Protein AF-A0A9K3J0W7-F1 (afdb_monomer)

Organism: Helianthus annuus (NCBI:txid4232)

Sequence (55 aa):
MNPDIWYVELALGASKVHAGCNGRLVWRHMPWLGAHAAEGPVRPLHRALQVRLQM

Foldseek 3Di:
DDLQWDKDWDDDPPWIKIWTGDQFKTWIAGPVPGTDIDGDHRDGCPDPDDDDDDD

pLDDT: mean 87.52, std 6.9, range [58.59, 94.12]

Structure (mmCIF, N/CA/C/O backbone):
data_AF-A0A9K3J0W7-F1
#
_entry.id   AF-A0A9K3J0W7-F1
#
loop_
_atom_site.group_PDB
_atom_site.id
_atom_site.type_symbol
_atom_site.label_atom_id
_atom_site.label_alt_id
_atom_site.label_comp_id
_atom_site.label_asym_id
_atom_site.label_entity_id
_atom_site.label_seq_id
_atom_site.pdbx_PDB_ins_code
_atom_site.Cartn_x
_atom_site.Cartn_y
_atom_site.Cartn_z
_atom_site.occupancy
_atom_site.B_iso_or_equiv
_atom_site.auth_seq_id
_atom_site.auth_comp_id
_atom_site.auth_asym_id
_atom_site.auth_atom_id
_atom_site.pdbx_PDB_model_num
ATOM 1 N N . MET A 1 1 ? -15.441 0.957 8.216 1.00 68.81 1 MET A N 1
ATOM 2 C CA . MET A 1 1 ? -14.099 0.938 7.593 1.00 68.81 1 MET A CA 1
ATOM 3 C C . MET A 1 1 ? -13.106 1.373 8.658 1.00 68.81 1 MET A C 1
ATOM 5 O O . MET A 1 1 ? -13.354 2.412 9.255 1.00 68.81 1 MET A O 1
ATOM 9 N N . ASN A 1 2 ? -12.084 0.570 8.975 1.00 81.88 2 ASN A N 1
ATOM 10 C CA . ASN A 1 2 ? -11.115 0.925 10.018 1.00 81.88 2 ASN A CA 1
ATOM 11 C C . ASN A 1 2 ? -10.021 1.817 9.404 1.00 81.88 2 ASN A C 1
ATOM 13 O O . ASN A 1 2 ? -9.325 1.333 8.513 1.00 81.88 2 ASN A O 1
ATOM 17 N N . PRO A 1 3 ? -9.862 3.086 9.820 1.00 82.19 3 PRO A N 1
ATOM 18 C CA . PRO A 1 3 ? -8.889 4.001 9.212 1.00 82.19 3 PRO A CA 1
ATOM 19 C C . PRO A 1 3 ? -7.429 3.560 9.413 1.00 82.19 3 PRO A C 1
ATOM 21 O O . PRO A 1 3 ? -6.548 3.996 8.672 1.00 82.19 3 PRO A O 1
ATOM 24 N N . ASP A 1 4 ? -7.188 2.664 10.373 1.00 89.25 4 ASP A N 1
ATOM 25 C CA . ASP A 1 4 ? -5.865 2.128 10.708 1.00 89.25 4 ASP A CA 1
ATOM 26 C C . ASP A 1 4 ? -5.435 0.947 9.826 1.00 89.25 4 ASP A C 1
ATOM 28 O O . ASP A 1 4 ? -4.300 0.479 9.918 1.00 89.25 4 ASP A O 1
ATOM 32 N N . ILE A 1 5 ? -6.332 0.438 8.977 1.00 91.44 5 ILE A N 1
ATOM 33 C CA . ILE A 1 5 ? -6.039 -0.669 8.066 1.00 91.44 5 ILE A CA 1
ATOM 34 C C . ILE A 1 5 ? -6.184 -0.167 6.636 1.00 91.44 5 ILE A C 1
ATOM 36 O O . ILE A 1 5 ? -7.273 0.208 6.204 1.00 91.44 5 ILE A O 1
ATOM 40 N N . TRP A 1 6 ? -5.084 -0.171 5.891 1.00 92.19 6 TRP A N 1
ATOM 41 C CA . TRP A 1 6 ? -5.059 0.276 4.504 1.00 92.19 6 TRP A CA 1
ATOM 42 C C . TRP A 1 6 ? -3.910 -0.378 3.735 1.00 92.19 6 TRP A C 1
ATOM 44 O O . TRP A 1 6 ? -2.901 -0.780 4.308 1.00 92.19 6 TRP A O 1
ATOM 54 N N . TYR A 1 7 ? -4.053 -0.468 2.417 1.00 93.00 7 TYR A N 1
ATOM 55 C CA . TYR A 1 7 ? -3.010 -0.936 1.509 1.00 93.00 7 TYR A CA 1
ATOM 56 C C . TYR A 1 7 ? -3.110 -0.159 0.198 1.00 93.00 7 TYR A C 1
ATOM 58 O O . TYR A 1 7 ? -4.211 0.094 -0.292 1.00 93.00 7 TYR A O 1
ATOM 66 N N . VAL A 1 8 ? -1.966 0.242 -0.347 1.00 93.50 8 VAL A N 1
ATOM 67 C CA . VAL A 1 8 ? -1.845 0.967 -1.611 1.00 93.50 8 VAL A CA 1
ATOM 68 C C . VAL A 1 8 ? -0.724 0.345 -2.429 1.00 93.50 8 VAL A C 1
ATOM 70 O O . VAL A 1 8 ? 0.393 0.159 -1.944 1.00 93.50 8 VAL A O 1
ATOM 73 N N . GLU A 1 9 ? -1.018 0.099 -3.698 1.00 94.12 9 GLU A N 1
ATOM 74 C CA . GLU A 1 9 ? -0.047 -0.275 -4.717 1.00 94.12 9 GLU A CA 1
ATOM 75 C C . GLU A 1 9 ? -0.102 0.748 -5.850 1.00 94.12 9 GLU A C 1
ATOM 77 O O . GLU A 1 9 ? -1.178 1.101 -6.335 1.00 94.12 9 GLU A O 1
ATOM 82 N N . LEU A 1 10 ? 1.064 1.243 -6.258 1.00 92.38 10 LEU A N 1
ATOM 83 C CA . LEU A 1 10 ? 1.216 2.183 -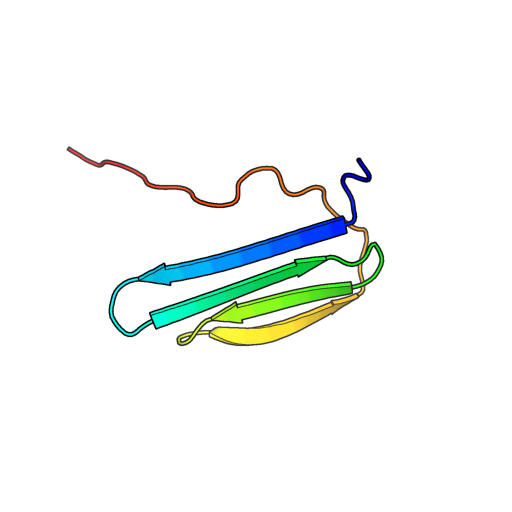7.357 1.00 92.38 10 LEU A CA 1
ATOM 84 C C . LEU A 1 10 ? 2.260 1.650 -8.335 1.00 92.38 10 LEU A C 1
ATOM 86 O O . LEU A 1 10 ? 3.435 1.523 -7.993 1.00 92.38 10 LEU A O 1
ATOM 90 N N . ALA A 1 11 ? 1.832 1.382 -9.565 1.00 91.75 11 ALA A N 1
ATOM 91 C CA . ALA A 1 11 ? 2.705 0.997 -10.666 1.00 91.75 11 ALA A CA 1
ATOM 92 C C . ALA A 1 11 ? 2.829 2.161 -11.659 1.00 91.75 11 ALA A C 1
ATOM 94 O O . ALA A 1 11 ? 1.829 2.642 -12.190 1.00 91.75 11 ALA A O 1
ATOM 95 N N . LEU A 1 12 ? 4.057 2.619 -11.900 1.00 87.62 12 LEU A N 1
ATOM 96 C CA . LEU A 1 12 ? 4.380 3.704 -12.828 1.00 87.62 12 LEU A CA 1
ATOM 97 C C . LEU A 1 12 ? 5.572 3.285 -13.693 1.00 87.62 12 LEU A C 1
ATOM 99 O O . LEU A 1 12 ? 6.697 3.156 -13.204 1.00 87.62 12 LEU A O 1
ATOM 103 N N . GLY A 1 13 ? 5.326 3.064 -14.987 1.00 88.75 13 GLY A N 1
ATOM 104 C CA . GLY A 1 13 ? 6.334 2.527 -15.903 1.00 88.75 13 GLY A CA 1
ATOM 105 C C . GLY A 1 13 ? 6.884 1.186 -15.403 1.00 88.75 13 GLY A C 1
ATOM 106 O O . GLY A 1 13 ? 6.121 0.268 -15.116 1.00 88.75 13 GLY A O 1
ATOM 107 N N . ALA A 1 14 ? 8.209 1.091 -15.261 1.00 87.50 14 ALA A N 1
ATOM 108 C CA . ALA A 1 14 ? 8.893 -0.088 -14.717 1.00 87.50 14 ALA A CA 1
ATOM 109 C C . ALA A 1 14 ? 9.010 -0.096 -13.176 1.00 87.50 14 ALA A C 1
ATOM 111 O O . ALA A 1 14 ? 9.611 -1.006 -12.610 1.00 87.50 14 ALA A O 1
ATOM 112 N N . SER A 1 15 ? 8.471 0.914 -12.485 1.00 87.12 15 SER A N 1
ATOM 113 C CA . SER A 1 15 ? 8.552 1.037 -11.026 1.00 87.12 15 SER A CA 1
ATOM 114 C C . SER A 1 15 ? 7.251 0.618 -10.348 1.00 87.12 15 SER A C 1
ATOM 116 O O . SER A 1 15 ? 6.165 0.999 -10.785 1.00 87.12 15 SER A O 1
ATOM 118 N N . LYS A 1 16 ? 7.363 -0.110 -9.232 1.00 92.19 16 LYS A N 1
ATOM 119 C CA . LYS A 1 16 ? 6.241 -0.445 -8.346 1.00 92.19 16 LYS A CA 1
ATOM 120 C C . LYS A 1 16 ? 6.520 0.022 -6.926 1.00 92.19 16 LYS A C 1
ATOM 122 O O . LYS A 1 16 ? 7.592 -0.246 -6.388 1.00 92.19 16 LYS A O 1
ATOM 127 N N . VAL A 1 17 ? 5.549 0.697 -6.326 1.00 92.25 17 VAL A N 1
ATOM 128 C CA . VAL A 1 17 ? 5.567 1.129 -4.930 1.00 92.25 17 VAL A CA 1
ATOM 129 C C . VAL A 1 17 ? 4.424 0.447 -4.195 1.00 92.25 17 VAL A C 1
ATOM 131 O O .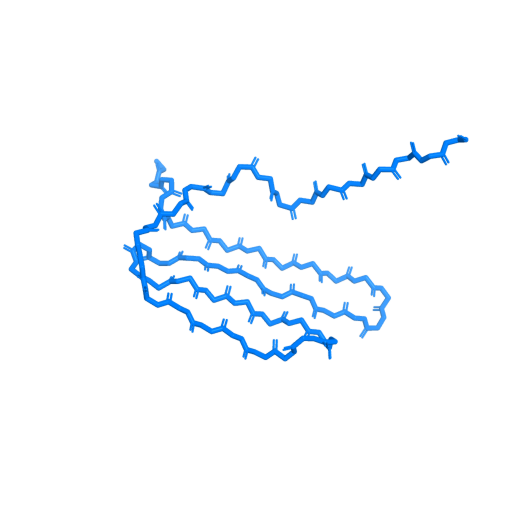 VAL A 1 17 ? 3.281 0.508 -4.640 1.00 92.25 17 VAL A O 1
ATOM 134 N N . HIS A 1 18 ? 4.730 -0.156 -3.051 1.00 93.50 18 HIS A N 1
ATOM 135 C CA . HIS A 1 18 ? 3.737 -0.741 -2.150 1.00 93.50 18 HIS A CA 1
ATOM 136 C C . HIS A 1 18 ? 3.812 -0.036 -0.802 1.00 93.50 18 HIS A C 1
ATOM 138 O O . HIS A 1 18 ? 4.907 0.235 -0.314 1.00 93.50 18 HIS A O 1
ATOM 144 N N . ALA A 1 19 ? 2.677 0.242 -0.177 1.00 93.44 19 ALA A N 1
ATOM 145 C CA . ALA A 1 19 ? 2.621 0.733 1.192 1.00 93.44 19 ALA A CA 1
ATOM 146 C C . ALA A 1 19 ? 1.359 0.223 1.885 1.00 93.44 19 ALA A C 1
ATOM 148 O O . ALA A 1 19 ? 0.336 0.009 1.239 1.00 93.44 19 ALA A O 1
ATOM 149 N N . GLY A 1 20 ? 1.414 0.033 3.197 1.00 93.94 20 GLY A N 1
ATOM 150 C CA . GLY A 1 20 ? 0.250 -0.427 3.939 1.00 93.94 20 GLY A CA 1
ATOM 151 C C . GLY A 1 20 ? 0.367 -0.278 5.444 1.00 93.94 20 GLY A C 1
ATOM 152 O O . GLY A 1 20 ? 1.440 0.004 5.983 1.00 93.94 20 GLY A O 1
ATOM 153 N N . CYS A 1 21 ? -0.769 -0.483 6.103 1.00 93.19 21 CYS A N 1
ATOM 154 C CA . CYS A 1 21 ? -0.892 -0.622 7.540 1.00 93.19 21 CYS A CA 1
ATOM 155 C C . CYS A 1 21 ? -1.925 -1.694 7.907 1.00 93.19 21 CYS A C 1
ATOM 157 O O . CYS A 1 21 ? -2.974 -1.797 7.273 1.00 93.19 21 CYS A O 1
ATOM 159 N N . ASN A 1 22 ? -1.643 -2.478 8.949 1.00 92.06 22 ASN A N 1
ATOM 160 C CA . ASN A 1 22 ? -2.535 -3.518 9.475 1.00 92.06 22 ASN A CA 1
ATOM 161 C C . ASN A 1 22 ? -3.089 -3.190 10.875 1.00 92.06 22 ASN A C 1
ATOM 163 O O . ASN A 1 22 ? -3.519 -4.095 11.585 1.00 92.06 22 ASN A O 1
ATOM 167 N N . GLY A 1 23 ? -3.040 -1.926 11.304 1.00 89.94 23 GLY A N 1
ATOM 168 C CA . GLY A 1 23 ? -3.435 -1.526 12.658 1.00 89.94 23 GLY A CA 1
ATOM 169 C C . GLY A 1 23 ? -2.325 -1.620 13.715 1.00 89.94 23 GLY A C 1
ATOM 170 O O . GLY A 1 23 ? -2.541 -1.212 14.852 1.00 89.94 23 GLY A O 1
ATOM 171 N N . ARG A 1 24 ? -1.130 -2.109 13.361 1.00 90.25 24 ARG A N 1
ATOM 172 C CA . ARG 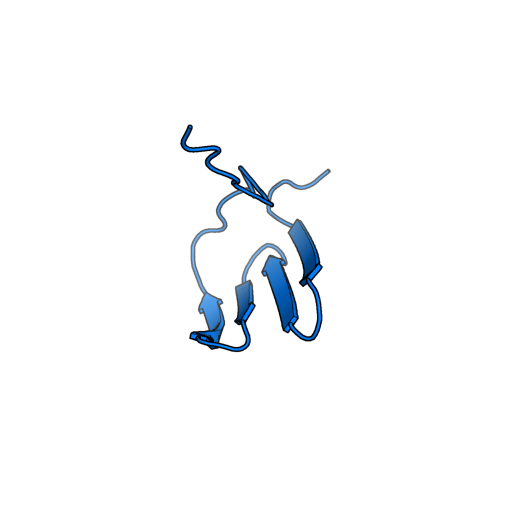A 1 24 ? 0.028 -2.178 14.276 1.00 90.25 24 ARG A CA 1
ATOM 173 C C . ARG A 1 24 ? 1.358 -1.852 13.600 1.00 90.25 24 ARG A C 1
ATOM 175 O O . ARG A 1 24 ? 2.223 -1.214 14.192 1.00 90.25 24 ARG A O 1
ATOM 182 N N . LEU A 1 25 ? 1.518 -2.315 12.368 1.00 91.56 25 LE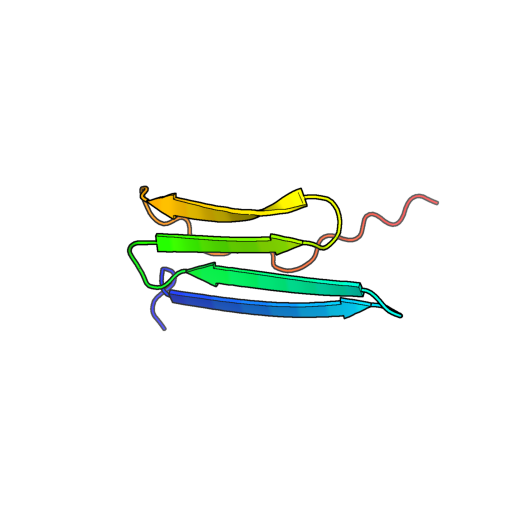U A N 1
ATOM 183 C CA . LEU A 1 25 ? 2.715 -2.160 11.560 1.00 91.56 25 LEU A CA 1
ATOM 184 C C . LEU A 1 25 ? 2.385 -1.287 10.356 1.00 91.56 25 LEU A C 1
ATOM 186 O O . LEU A 1 25 ? 1.384 -1.530 9.683 1.00 91.56 25 LEU A O 1
ATOM 190 N N . VAL A 1 26 ? 3.239 -0.311 10.063 1.00 92.62 26 VAL A N 1
ATOM 191 C CA . VAL A 1 26 ? 3.268 0.378 8.769 1.00 92.62 26 VAL A CA 1
ATOM 192 C C . VAL A 1 26 ? 4.447 -0.157 7.974 1.00 92.62 26 VAL A C 1
ATOM 194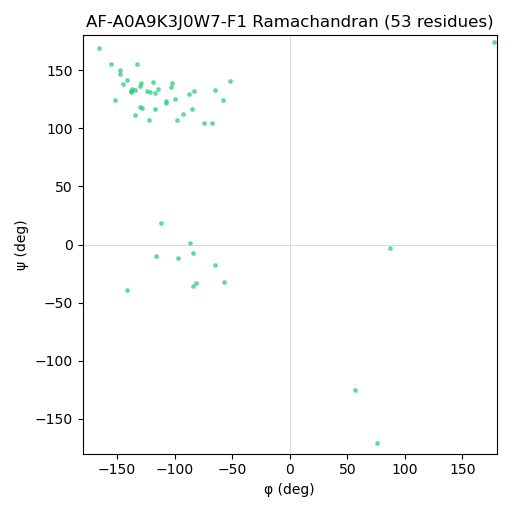 O O . VAL A 1 26 ? 5.553 -0.271 8.499 1.00 92.62 26 VAL A O 1
ATOM 197 N N . TRP A 1 27 ? 4.234 -0.448 6.697 1.00 93.00 27 TRP A N 1
ATOM 198 C CA . TRP A 1 27 ? 5.297 -0.860 5.789 1.00 93.00 27 TRP A CA 1
ATOM 199 C C . TRP A 1 27 ? 5.227 -0.102 4.471 1.00 93.00 27 TRP A C 1
ATOM 201 O O . TRP A 1 27 ? 4.174 0.374 4.044 1.00 93.00 27 TRP A O 1
ATOM 211 N N . ARG A 1 28 ? 6.378 -0.003 3.812 1.00 93.19 28 ARG A N 1
ATOM 212 C CA . ARG A 1 28 ? 6.518 0.511 2.454 1.00 93.19 28 ARG A CA 1
ATOM 213 C C . ARG A 1 28 ? 7.648 -0.195 1.725 1.00 93.19 28 ARG A C 1
ATOM 215 O O . ARG A 1 28 ? 8.664 -0.543 2.319 1.00 93.19 28 ARG A O 1
ATOM 222 N N . HIS A 1 29 ? 7.483 -0.357 0.427 1.00 92.31 29 HIS A N 1
ATOM 223 C CA . HIS A 1 29 ? 8.501 -0.826 -0.488 1.00 92.31 29 HIS A CA 1
ATOM 224 C C . HIS A 1 29 ? 8.563 0.136 -1.666 1.00 92.31 29 HIS A C 1
ATOM 226 O O . HIS A 1 29 ? 7.575 0.310 -2.378 1.00 92.31 29 HIS A O 1
ATOM 232 N N . MET A 1 30 ? 9.715 0.776 -1.847 1.00 88.62 30 MET A N 1
ATOM 233 C CA . MET A 1 30 ? 9.959 1.722 -2.934 1.00 88.62 30 MET A CA 1
ATOM 234 C C . MET A 1 30 ? 11.279 1.340 -3.615 1.00 88.62 30 MET A C 1
ATOM 236 O O . MET A 1 30 ? 12.253 1.098 -2.900 1.00 88.62 30 MET A O 1
ATOM 240 N N . PRO A 1 31 ? 11.369 1.343 -4.956 1.00 86.81 31 PRO A N 1
ATOM 241 C CA . PRO A 1 31 ? 12.568 0.888 -5.666 1.00 86.81 31 PRO A CA 1
ATOM 242 C C . PRO A 1 31 ? 13.843 1.646 -5.271 1.00 86.81 31 PRO A C 1
ATOM 244 O O . PRO A 1 31 ? 14.925 1.074 -5.252 1.00 86.81 31 PRO A O 1
ATOM 247 N N . TRP A 1 32 ? 13.712 2.927 -4.919 1.00 86.31 32 TRP A N 1
ATOM 248 C CA . TRP A 1 32 ? 14.832 3.808 -4.572 1.00 86.31 32 TRP A CA 1
ATOM 249 C C . TRP A 1 32 ? 15.104 3.941 -3.065 1.00 86.31 32 TRP A C 1
ATOM 251 O O . TRP A 1 32 ? 16.129 4.500 -2.690 1.00 86.31 32 TRP A O 1
ATOM 261 N N . LEU A 1 33 ? 14.202 3.468 -2.196 1.00 85.06 33 LEU A N 1
ATOM 262 C CA . LEU A 1 33 ? 14.343 3.563 -0.730 1.00 85.06 33 LEU A CA 1
ATOM 263 C C . LEU A 1 33 ? 14.447 2.185 -0.054 1.00 85.06 33 LEU A C 1
ATOM 265 O O . LEU A 1 33 ? 14.744 2.102 1.135 1.00 85.06 33 LEU A O 1
ATOM 269 N N . GLY A 1 34 ? 14.204 1.107 -0.803 1.00 87.56 34 GLY A N 1
ATOM 270 C CA . GLY A 1 34 ? 14.140 -0.254 -0.287 1.00 87.56 34 GLY A CA 1
ATOM 271 C C . GLY A 1 34 ? 12.838 -0.555 0.460 1.00 87.56 34 GLY A C 1
ATOM 272 O O . GLY A 1 34 ? 11.866 0.208 0.429 1.00 87.56 34 GLY A O 1
ATOM 273 N N . ALA A 1 35 ? 12.813 -1.717 1.115 1.00 91.44 35 ALA A N 1
ATOM 274 C CA . ALA A 1 35 ? 11.735 -2.105 2.016 1.00 91.44 35 ALA A CA 1
ATOM 275 C C . ALA A 1 35 ? 11.970 -1.496 3.404 1.00 91.44 35 ALA A C 1
ATOM 277 O O . ALA A 1 35 ? 13.061 -1.600 3.960 1.00 91.44 35 ALA A O 1
ATOM 278 N N . HIS A 1 36 ? 10.936 -0.888 3.977 1.00 91.88 36 HIS A N 1
ATOM 279 C CA . HIS A 1 36 ? 10.966 -0.356 5.330 1.00 91.88 36 HIS A CA 1
ATOM 280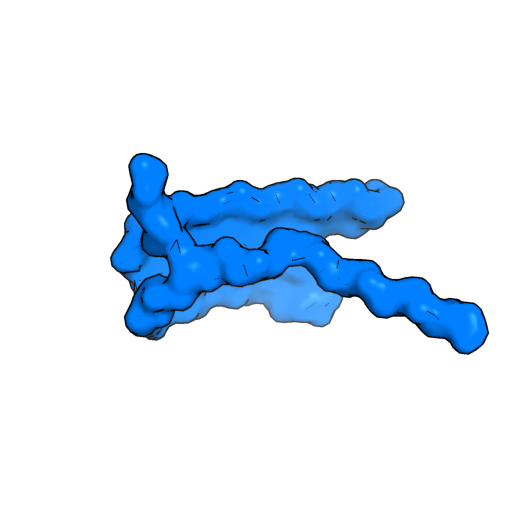 C C . HIS A 1 36 ? 9.663 -0.688 6.050 1.00 91.88 36 HIS A C 1
ATOM 282 O O . HIS A 1 36 ? 8.581 -0.451 5.513 1.00 91.88 36 HIS A O 1
ATOM 288 N N . ALA A 1 37 ? 9.772 -1.203 7.270 1.00 92.12 37 ALA A N 1
ATOM 289 C CA . ALA A 1 37 ? 8.651 -1.477 8.153 1.00 92.12 37 ALA A CA 1
ATOM 290 C C . ALA A 1 37 ? 8.935 -0.857 9.523 1.00 92.12 37 ALA A C 1
ATOM 292 O O . ALA A 1 37 ? 10.070 -0.906 9.998 1.00 92.12 37 ALA A O 1
ATOM 293 N N . ALA A 1 38 ? 7.918 -0.254 10.129 1.00 89.81 38 ALA A N 1
ATOM 294 C CA . ALA A 1 38 ? 8.022 0.410 11.419 1.00 89.81 38 ALA A CA 1
ATOM 295 C C . ALA A 1 38 ? 6.810 0.073 12.291 1.00 89.81 38 ALA A C 1
ATOM 297 O O . ALA A 1 38 ? 5.661 0.148 11.842 1.00 89.81 38 ALA A O 1
ATOM 298 N N . GLU A 1 39 ? 7.082 -0.276 13.546 1.00 88.12 39 GLU A N 1
ATOM 299 C CA . GLU A 1 39 ? 6.077 -0.378 14.601 1.00 88.12 39 GLU A CA 1
ATOM 300 C C . GLU A 1 39 ? 5.907 0.998 15.251 1.00 88.12 39 GLU A C 1
ATOM 302 O O . GLU A 1 39 ? 6.884 1.661 15.603 1.00 88.12 39 GLU A O 1
ATOM 307 N N . GLY A 1 40 ? 4.669 1.463 15.380 1.00 77.88 40 GLY A N 1
ATOM 308 C CA . GLY A 1 40 ? 4.385 2.783 15.928 1.00 77.88 40 GLY A CA 1
ATOM 309 C C . GLY A 1 40 ? 2.894 3.104 15.923 1.00 77.88 40 GLY A C 1
ATOM 310 O O . GLY A 1 40 ? 2.100 2.323 15.397 1.00 77.88 40 GLY A O 1
ATOM 311 N N . PRO A 1 41 ? 2.490 4.245 16.509 1.00 76.81 41 PRO A N 1
ATOM 312 C CA . PRO A 1 41 ? 1.096 4.662 16.502 1.00 76.81 41 PRO A CA 1
ATOM 313 C C . PRO A 1 41 ? 0.612 4.785 15.060 1.00 76.81 41 PRO A C 1
ATOM 315 O O . PRO A 1 41 ? 1.208 5.506 14.251 1.00 76.81 41 PRO A O 1
ATOM 318 N N . VAL A 1 42 ? -0.463 4.067 14.744 1.00 74.12 42 VAL A N 1
ATOM 319 C CA . VAL A 1 42 ? -1.009 4.062 13.393 1.00 74.12 42 VAL A CA 1
ATOM 320 C C . VAL A 1 42 ? -1.528 5.450 13.054 1.00 74.12 42 VAL A C 1
ATOM 322 O O . VAL A 1 42 ? -2.204 6.108 13.843 1.00 74.12 42 VAL A O 1
ATOM 325 N N . ARG A 1 43 ? -1.150 5.919 11.867 1.00 79.38 43 ARG A N 1
ATOM 326 C CA . ARG A 1 43 ? -1.637 7.166 11.293 1.00 79.38 43 ARG A CA 1
ATOM 327 C C . ARG A 1 43 ? -2.583 6.786 10.156 1.00 79.38 43 ARG A C 1
ATOM 329 O O . ARG A 1 43 ? -2.141 6.076 9.245 1.00 79.38 43 ARG A O 1
ATOM 336 N N . PRO A 1 44 ? -3.841 7.247 10.181 1.00 87.25 44 PRO A N 1
ATOM 337 C CA . PRO A 1 44 ? -4.753 7.069 9.064 1.00 87.25 44 PRO A CA 1
ATOM 338 C C . PRO A 1 44 ? -4.123 7.553 7.756 1.00 87.25 44 PRO A C 1
ATOM 340 O O . PRO A 1 44 ? -3.446 8.587 7.724 1.00 87.25 44 PRO A O 1
ATOM 343 N N . LEU A 1 45 ? -4.352 6.829 6.660 1.00 89.62 45 LEU A N 1
ATOM 344 C CA . LEU A 1 45 ? -3.893 7.267 5.344 1.00 89.62 45 LEU A CA 1
ATOM 345 C C . LEU A 1 45 ? -4.664 8.525 4.916 1.00 89.62 45 LEU A C 1
ATOM 347 O O . LEU A 1 45 ? -5.816 8.444 4.505 1.00 89.62 45 LEU A O 1
ATOM 351 N N . HIS A 1 46 ? -4.022 9.694 4.983 1.00 87.56 46 HIS A N 1
ATOM 352 C CA . HIS A 1 46 ? -4.634 10.957 4.542 1.00 87.56 46 HIS A CA 1
ATOM 353 C C . HIS A 1 46 ? -4.551 11.167 3.023 1.00 87.56 46 HIS A C 1
ATOM 355 O O . HIS A 1 46 ? -5.425 11.800 2.434 1.00 87.56 46 HIS A O 1
ATOM 361 N N . ARG A 1 47 ? -3.483 10.684 2.374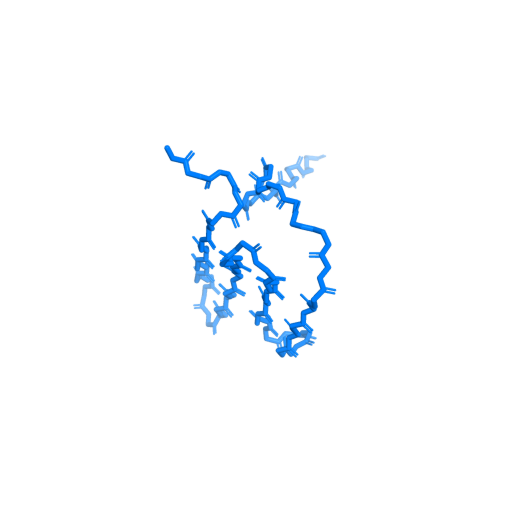 1.00 88.00 47 ARG A N 1
ATOM 362 C CA . ARG A 1 47 ? -3.261 10.852 0.931 1.00 88.00 47 ARG A CA 1
ATOM 363 C C . ARG A 1 47 ? -2.425 9.697 0.380 1.00 88.00 47 ARG A C 1
ATOM 365 O O . ARG A 1 47 ? -1.323 9.464 0.860 1.00 88.00 47 ARG A O 1
ATOM 372 N N . ALA A 1 48 ? -2.945 9.011 -0.637 1.00 87.69 48 ALA A N 1
ATOM 373 C CA . ALA A 1 48 ? -2.248 7.915 -1.320 1.00 87.69 48 ALA A CA 1
ATOM 374 C C . ALA A 1 48 ? -1.285 8.412 -2.414 1.00 87.69 48 ALA A C 1
ATOM 376 O O . ALA A 1 48 ? -0.209 7.854 -2.601 1.00 87.69 48 ALA A O 1
ATOM 377 N N . LEU A 1 49 ? -1.660 9.484 -3.118 1.00 88.81 49 LEU A N 1
ATOM 378 C CA . LEU A 1 49 ? -0.868 10.097 -4.180 1.00 88.81 49 LEU A CA 1
ATOM 379 C C . LEU A 1 49 ? -0.933 11.620 -4.054 1.00 88.81 49 LEU A C 1
ATOM 381 O O . LEU A 1 49 ? -2.014 12.195 -3.920 1.00 88.81 49 LEU A O 1
ATOM 385 N N . GLN A 1 50 ? 0.224 12.277 -4.108 1.00 88.25 50 GLN A N 1
ATOM 386 C CA . GLN A 1 50 ? 0.327 13.731 -4.171 1.00 88.25 50 GLN A CA 1
ATOM 387 C C . GLN A 1 50 ? 1.093 14.132 -5.424 1.00 88.25 50 GLN A C 1
ATOM 389 O O . GLN A 1 50 ? 2.310 13.991 -5.476 1.00 88.25 50 GLN A O 1
ATOM 394 N N . VAL A 1 51 ? 0.385 14.665 -6.414 1.00 86.31 51 VAL A N 1
ATOM 395 C CA . VAL A 1 51 ? 1.004 15.273 -7.594 1.00 86.31 51 VAL A CA 1
ATOM 396 C C . VAL A 1 51 ? 1.005 16.779 -7.385 1.00 86.31 51 VAL A C 1
ATOM 398 O O . VAL A 1 51 ? -0.040 17.369 -7.113 1.00 86.31 51 VAL A O 1
ATOM 401 N N . ARG A 1 52 ? 2.175 17.411 -7.480 1.00 86.69 52 ARG A N 1
ATOM 402 C CA . ARG A 1 52 ? 2.262 18.867 -7.589 1.00 86.69 52 ARG A CA 1
ATOM 403 C C . ARG A 1 52 ? 2.426 19.191 -9.069 1.00 86.69 52 ARG A C 1
ATOM 405 O O . ARG A 1 52 ? 3.488 18.948 -9.628 1.00 86.69 52 ARG A O 1
ATOM 412 N N . LEU A 1 53 ? 1.375 19.719 -9.691 1.00 83.25 53 LEU A N 1
ATOM 413 C CA . LEU A 1 53 ? 1.501 20.371 -10.991 1.00 83.25 53 LEU A CA 1
ATOM 414 C C . LEU A 1 53 ? 2.168 21.722 -10.730 1.00 83.25 53 LEU A C 1
ATOM 416 O O . LEU A 1 53 ? 1.551 22.613 -10.152 1.00 83.25 53 LEU A O 1
ATOM 420 N N . GLN A 1 54 ? 3.451 21.834 -11.054 1.00 70.88 54 GLN A N 1
ATOM 421 C CA . GLN A 1 54 ? 4.083 23.140 -11.200 1.00 70.88 54 GLN A CA 1
ATOM 422 C C . GLN A 1 54 ? 3.962 23.501 -12.679 1.00 70.88 54 GLN A C 1
ATOM 424 O O . GLN A 1 54 ? 4.514 22.793 -13.521 1.00 70.88 54 GLN A O 1
ATOM 429 N N . MET A 1 55 ? 3.155 24.523 -12.967 1.00 58.59 55 MET A N 1
ATOM 430 C CA . MET A 1 55 ? 3.285 25.319 -14.189 1.00 58.59 55 MET A CA 1
ATOM 431 C C . MET A 1 55 ? 4.400 26.337 -13.981 1.00 58.59 55 MET A C 1
ATOM 433 O O . MET A 1 55 ? 4.520 26.821 -12.829 1.00 58.59 55 MET A O 1
#

Solvent-accessible surface area (backbone atoms only — not comparable to full-atom values): 3583 Å² total; per-re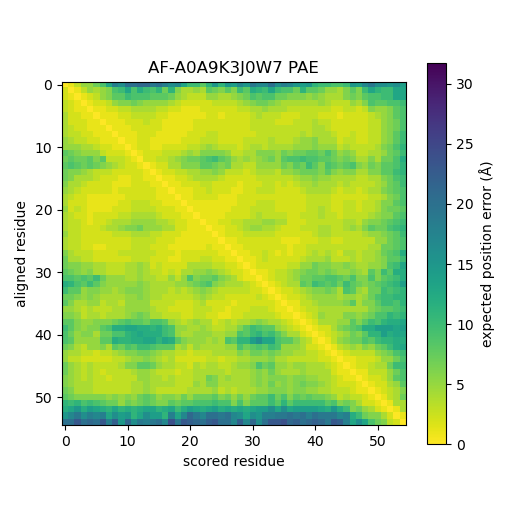sidue (Å²): 135,62,63,40,49,48,76,50,78,49,78,56,91,96,45,59,35,40,38,37,29,74,59,52,44,40,38,38,34,34,89,90,76,44,78,47,74,48,79,54,88,69,69,58,83,86,70,94,77,88,83,80,87,78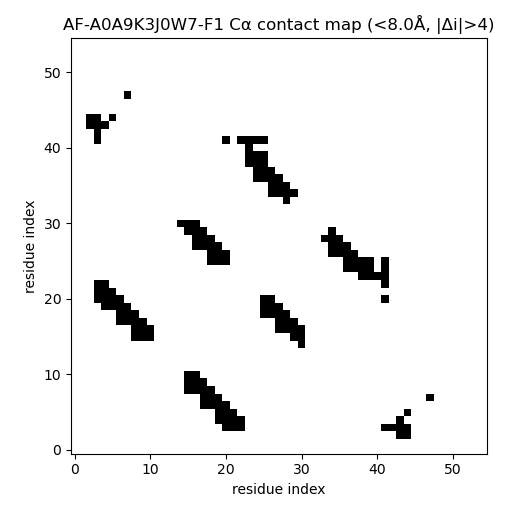,130

Nearest PDB structures (foldseek):
  6ake-assembly1_A  TM=5.389E-01  e=2.405E+00  Mus musculus
  8hmf-assembly1_D  TM=5.143E-01  e=2.265E+00  Tetrahymena thermophila
  6aig-assembly1_A  TM=4.256E-01  e=2.553E+00  Aeropyrum pernix K1

Mean predicted aligned error: 5.02 Å

Radius of gyration: 12.62 Å; Cα contacts (8 Å, |Δi|>4): 81; chains: 1; bounding box: 29×29×32 Å

InterPro domains:
  IPR006873 Protein of unknown function DUF620 [PF04788] (1-50)
  IPR006873 Protein of unknown function DUF620 [PTHR31300] (1-50)

Secondary structure (DSSP, 8-state):
--TTEEEEEEEETTEEEEEEEESSEEEEEETTTEEEEEES-------S-------